Protein AF-A0AA36JDL1-F1 (afdb_monomer_lite)

Structure (mmCIF, N/CA/C/O backbone):
data_AF-A0AA36JDL1-F1
#
_entry.id   AF-A0AA36JDL1-F1
#
loop_
_atom_site.group_PDB
_atom_site.id
_atom_site.type_symbol
_atom_site.label_atom_id
_atom_site.label_alt_id
_atom_site.label_comp_id
_atom_site.label_asym_id
_atom_site.label_entity_id
_atom_site.label_seq_id
_atom_site.pdbx_PDB_ins_code
_atom_site.Cartn_x
_atom_site.Cartn_y
_atom_site.Cartn_z
_atom_site.occupancy
_atom_site.B_iso_or_equiv
_atom_site.auth_seq_id
_atom_site.auth_comp_id
_atom_site.auth_asym_id
_atom_site.auth_atom_id
_atom_site.pdbx_PDB_model_num
ATOM 1 N N . MET A 1 1 ? 18.743 0.444 -20.177 1.00 48.59 1 MET A N 1
ATOM 2 C CA . MET A 1 1 ? 18.669 1.253 -18.942 1.00 48.59 1 MET A CA 1
ATOM 3 C C . MET A 1 1 ? 17.214 1.621 -18.750 1.00 48.59 1 MET A C 1
ATOM 5 O O . MET A 1 1 ? 16.618 2.087 -19.711 1.00 48.59 1 MET A O 1
ATOM 9 N N . GLY A 1 2 ? 16.631 1.285 -17.597 1.00 65.06 2 GLY A N 1
ATOM 10 C CA . GLY A 1 2 ? 15.228 1.598 -17.307 1.00 65.06 2 GLY A CA 1
ATOM 11 C C . GLY A 1 2 ? 14.988 3.106 -17.257 1.00 65.06 2 GLY A C 1
ATOM 12 O O . GLY A 1 2 ? 15.939 3.869 -17.090 1.00 65.06 2 GLY A O 1
ATOM 13 N N . ASP A 1 3 ? 13.732 3.520 -17.417 1.00 89.12 3 ASP A N 1
ATOM 14 C CA . ASP A 1 3 ? 13.329 4.920 -17.287 1.00 89.12 3 ASP A CA 1
ATOM 15 C C . ASP A 1 3 ? 13.721 5.447 -15.883 1.00 89.12 3 ASP A C 1
ATOM 17 O O . ASP A 1 3 ? 13.256 4.902 -14.873 1.00 89.12 3 ASP A O 1
ATOM 21 N N . PRO A 1 4 ? 14.590 6.476 -15.780 1.00 94.38 4 PRO A N 1
ATOM 22 C CA . PRO A 1 4 ? 15.003 7.039 -14.495 1.00 94.38 4 PRO A CA 1
ATOM 23 C C . PRO A 1 4 ? 13.831 7.539 -13.644 1.00 94.38 4 PRO A C 1
ATOM 25 O O . PRO A 1 4 ? 13.881 7.440 -12.416 1.00 94.38 4 PRO A O 1
ATOM 28 N N . LEU A 1 5 ? 12.770 8.048 -14.281 1.00 95.50 5 LEU A N 1
ATOM 29 C CA . LEU A 1 5 ? 11.569 8.498 -13.587 1.00 95.50 5 LEU A CA 1
ATOM 30 C C . LEU A 1 5 ? 10.836 7.309 -12.960 1.00 95.50 5 LEU A C 1
ATOM 32 O O . LEU A 1 5 ? 10.502 7.349 -11.778 1.00 95.50 5 LEU A O 1
ATOM 36 N N . GLU A 1 6 ? 10.639 6.232 -13.722 1.00 95.31 6 GLU A N 1
ATOM 37 C CA . GLU A 1 6 ? 10.008 4.998 -13.238 1.00 95.31 6 GLU A CA 1
ATOM 38 C C . GLU A 1 6 ? 10.741 4.451 -12.010 1.00 95.31 6 GLU A C 1
ATOM 40 O O . GLU A 1 6 ? 10.118 4.094 -11.007 1.00 95.31 6 GLU A O 1
ATOM 45 N N . TRP A 1 7 ? 12.074 4.418 -12.071 1.00 95.44 7 TRP A N 1
ATOM 46 C CA . TRP A 1 7 ? 12.902 3.951 -10.966 1.00 95.44 7 TRP A CA 1
ATOM 47 C C . TRP A 1 7 ? 12.746 4.834 -9.723 1.00 95.44 7 TRP A C 1
ATOM 49 O O . TRP A 1 7 ? 12.518 4.317 -8.628 1.00 95.44 7 TRP A O 1
ATOM 59 N N . ALA A 1 8 ? 12.790 6.160 -9.882 1.00 97.31 8 ALA A N 1
ATOM 60 C CA . ALA A 1 8 ? 12.611 7.091 -8.770 1.00 97.31 8 ALA A CA 1
ATOM 61 C C . ALA A 1 8 ? 11.230 6.934 -8.106 1.00 97.31 8 ALA A C 1
ATOM 63 O O . ALA A 1 8 ? 11.130 6.862 -6.880 1.00 97.31 8 ALA A O 1
ATOM 64 N N . LEU A 1 9 ? 10.167 6.803 -8.905 1.00 97.75 9 LEU A N 1
ATOM 65 C CA . LEU A 1 9 ? 8.807 6.583 -8.407 1.00 97.75 9 LEU A CA 1
ATOM 66 C C . LEU A 1 9 ? 8.676 5.251 -7.648 1.00 97.75 9 LEU A C 1
ATOM 68 O O . LEU A 1 9 ? 7.980 5.189 -6.631 1.00 97.75 9 LEU A O 1
ATOM 72 N N . ARG A 1 10 ? 9.380 4.195 -8.082 1.00 97.31 10 ARG A N 1
ATOM 73 C CA . ARG A 1 10 ? 9.442 2.928 -7.335 1.00 97.31 10 ARG A CA 1
ATOM 74 C C . ARG A 1 10 ? 10.120 3.058 -5.992 1.00 97.31 10 ARG A C 1
ATOM 76 O O . ARG A 1 10 ? 9.622 2.480 -5.035 1.00 97.31 10 ARG A O 1
ATOM 83 N N . VAL A 1 11 ? 11.222 3.797 -5.912 1.00 98.00 11 VAL A N 1
ATOM 84 C CA . VAL A 1 11 ? 11.906 4.043 -4.636 1.00 98.00 11 VAL A CA 1
ATOM 85 C C . VAL A 1 11 ? 10.968 4.747 -3.664 1.00 98.00 11 VAL A C 1
ATOM 87 O O . VAL A 1 11 ? 10.842 4.306 -2.526 1.00 98.00 11 VAL A O 1
ATOM 90 N N . VAL A 1 12 ? 10.239 5.771 -4.116 1.00 98.06 12 VAL A N 1
ATOM 91 C CA . VAL A 1 12 ? 9.243 6.462 -3.281 1.00 98.06 12 VAL A CA 1
ATOM 92 C C . VAL A 1 12 ? 8.170 5.492 -2.776 1.00 98.06 12 VAL A C 1
ATOM 94 O O . VAL A 1 12 ? 7.885 5.458 -1.577 1.00 98.06 12 VAL A O 1
ATOM 97 N N . LEU A 1 13 ? 7.601 4.668 -3.662 1.00 98.00 13 LEU A N 1
ATOM 98 C CA . LEU A 1 13 ? 6.584 3.686 -3.280 1.00 98.00 13 LEU A CA 1
ATOM 99 C C . LEU A 1 13 ? 7.140 2.617 -2.323 1.00 98.00 13 LEU A C 1
ATOM 101 O O . LEU A 1 13 ? 6.497 2.298 -1.325 1.00 98.00 13 LEU A O 1
ATOM 105 N N . ALA A 1 14 ? 8.331 2.086 -2.597 1.00 98.12 14 ALA A N 1
ATOM 106 C CA . ALA A 1 14 ? 8.983 1.073 -1.773 1.00 98.12 14 ALA A CA 1
ATOM 107 C C . ALA A 1 14 ? 9.316 1.605 -0.375 1.00 98.12 14 ALA A C 1
ATOM 109 O O . ALA A 1 14 ? 9.075 0.913 0.610 1.00 98.12 14 ALA A O 1
ATOM 110 N N . MET A 1 15 ? 9.785 2.852 -0.267 1.00 98.12 15 MET A N 1
ATOM 111 C CA . MET A 1 15 ? 10.014 3.511 1.021 1.00 98.12 15 MET A CA 1
ATOM 112 C C . MET A 1 15 ? 8.714 3.664 1.812 1.00 98.12 15 MET A C 1
ATOM 114 O O . MET A 1 15 ? 8.679 3.354 3.001 1.00 98.12 15 MET A O 1
ATOM 118 N N . ALA A 1 16 ? 7.625 4.079 1.159 1.00 97.44 16 ALA A N 1
ATOM 119 C CA . ALA A 1 16 ? 6.323 4.173 1.813 1.00 97.44 16 ALA A CA 1
ATOM 120 C C . ALA A 1 16 ? 5.827 2.806 2.310 1.00 97.44 16 ALA A C 1
ATOM 122 O O . ALA A 1 16 ? 5.351 2.705 3.442 1.00 97.44 16 ALA A O 1
ATOM 123 N N . LEU A 1 17 ? 5.969 1.753 1.498 1.00 97.75 17 LEU A N 1
ATOM 124 C CA . LEU A 1 17 ? 5.638 0.380 1.888 1.00 97.75 17 LEU A CA 1
ATOM 125 C C . LEU A 1 17 ? 6.517 -0.113 3.042 1.00 97.75 17 LEU A C 1
ATOM 127 O O . LEU A 1 17 ? 5.988 -0.715 3.971 1.00 97.75 17 LEU A O 1
ATOM 131 N N . GLY A 1 18 ? 7.819 0.173 3.014 1.00 97.75 18 GLY A N 1
ATOM 132 C CA . GLY A 1 18 ? 8.771 -0.211 4.054 1.00 97.75 18 GLY A CA 1
ATOM 133 C C . GLY A 1 18 ? 8.483 0.460 5.396 1.00 97.75 18 GLY A C 1
ATOM 134 O O . GLY A 1 18 ? 8.392 -0.224 6.411 1.00 97.75 18 GLY A O 1
ATOM 135 N N . ILE A 1 19 ? 8.249 1.776 5.408 1.00 95.12 19 ILE A N 1
ATOM 136 C CA . ILE A 1 19 ? 7.884 2.508 6.632 1.00 95.12 19 ILE A CA 1
ATOM 137 C C . ILE A 1 19 ? 6.588 1.944 7.224 1.00 95.12 19 ILE A C 1
ATOM 139 O O . ILE A 1 19 ? 6.543 1.631 8.411 1.00 95.12 19 ILE A O 1
ATOM 143 N N . HIS A 1 20 ? 5.549 1.756 6.403 1.00 94.31 20 HIS A N 1
ATOM 144 C CA . HIS A 1 20 ? 4.290 1.185 6.887 1.00 94.31 20 HIS A CA 1
ATOM 145 C C . HIS A 1 20 ? 4.443 -0.271 7.320 1.00 94.31 20 HIS A C 1
ATOM 147 O O . HIS A 1 20 ? 3.820 -0.664 8.292 1.00 94.31 20 HIS A O 1
ATOM 153 N N . SER A 1 21 ? 5.287 -1.056 6.651 1.00 96.00 21 SER A N 1
ATOM 154 C CA . SER A 1 21 ? 5.594 -2.427 7.055 1.00 96.00 21 SER A CA 1
ATOM 155 C C . SER A 1 21 ? 6.187 -2.482 8.458 1.00 96.00 21 SER A C 1
ATOM 157 O O . SER A 1 21 ? 5.699 -3.250 9.281 1.00 96.00 21 SER A O 1
ATOM 159 N N . ILE A 1 22 ? 7.181 -1.634 8.747 1.00 94.81 22 ILE A N 1
ATOM 160 C CA . ILE A 1 22 ? 7.785 -1.551 10.079 1.00 94.81 22 ILE A CA 1
ATOM 161 C C . ILE A 1 22 ? 6.698 -1.227 11.100 1.00 94.81 22 ILE A C 1
ATOM 163 O O . ILE A 1 22 ? 6.496 -2.018 12.012 1.00 94.81 22 ILE A O 1
ATOM 167 N N . LEU A 1 23 ? 5.943 -0.142 10.887 1.00 91.69 23 LEU A N 1
ATOM 168 C CA . LEU A 1 23 ? 4.865 0.269 11.794 1.00 91.69 23 LEU A CA 1
ATOM 169 C C . LEU A 1 23 ? 3.820 -0.834 12.013 1.00 91.69 23 LEU A C 1
ATOM 171 O O . LEU A 1 23 ? 3.360 -1.014 13.132 1.00 91.69 23 LEU A O 1
ATOM 175 N N . ASP A 1 24 ? 3.455 -1.563 10.959 1.00 91.62 24 ASP A N 1
ATOM 176 C CA . ASP A 1 24 ? 2.440 -2.619 10.977 1.00 91.62 24 ASP A CA 1
ATOM 177 C C . ASP A 1 24 ? 2.916 -3.874 11.727 1.00 91.62 24 ASP A C 1
ATOM 179 O O . ASP A 1 24 ? 2.156 -4.467 12.492 1.00 91.62 24 ASP A O 1
ATOM 183 N N . VAL A 1 25 ? 4.172 -4.283 11.517 1.00 93.50 25 VAL A N 1
ATOM 184 C CA . VAL A 1 25 ? 4.765 -5.474 12.149 1.00 93.50 25 VAL A CA 1
ATOM 185 C C . VAL A 1 25 ? 5.103 -5.221 13.612 1.00 93.50 25 VAL A C 1
ATOM 187 O O . VAL A 1 25 ? 4.968 -6.131 14.429 1.00 93.50 25 VAL A O 1
ATOM 190 N N . THR A 1 26 ? 5.544 -4.011 13.956 1.00 91.44 26 THR A N 1
ATOM 191 C CA . THR A 1 26 ? 5.937 -3.676 15.328 1.00 91.44 26 THR A CA 1
ATOM 192 C C . THR A 1 26 ? 4.774 -3.186 16.185 1.00 91.44 26 THR A C 1
ATOM 194 O O . THR A 1 26 ? 4.931 -3.103 17.403 1.00 91.44 26 THR A O 1
ATOM 197 N N . ASP A 1 27 ? 3.596 -2.928 15.601 1.00 88.69 27 ASP A N 1
ATOM 198 C CA . ASP A 1 27 ? 2.422 -2.461 16.345 1.00 88.69 27 ASP A CA 1
ATOM 199 C C . ASP A 1 27 ? 2.047 -3.328 17.558 1.00 88.69 27 ASP A C 1
ATOM 201 O O . ASP A 1 27 ? 1.846 -2.754 18.626 1.00 88.69 27 ASP A O 1
ATOM 205 N N . PRO A 1 28 ? 2.056 -4.677 17.492 1.00 86.88 28 PRO A N 1
ATOM 206 C CA . PRO A 1 28 ? 1.777 -5.511 18.664 1.00 86.88 28 PRO A CA 1
ATOM 207 C C . PRO A 1 28 ? 2.736 -5.293 19.845 1.00 86.88 28 PRO A C 1
ATOM 209 O O . PRO A 1 28 ? 2.392 -5.620 20.977 1.00 86.88 28 PRO A O 1
ATOM 212 N N . CYS A 1 29 ? 3.938 -4.761 19.601 1.00 86.19 29 CYS A N 1
ATOM 213 C CA . CYS A 1 29 ? 4.945 -4.531 20.636 1.00 86.19 29 CYS A CA 1
ATOM 214 C C . CYS A 1 29 ? 4.784 -3.179 21.342 1.00 86.19 29 CYS A C 1
ATOM 216 O O . CYS A 1 29 ? 5.196 -3.051 22.492 1.00 86.19 29 CYS A O 1
ATOM 218 N N . HIS A 1 30 ? 4.250 -2.162 20.660 1.00 83.25 30 HIS A N 1
ATOM 219 C CA . HIS A 1 30 ? 4.240 -0.784 21.168 1.00 83.25 30 HIS A CA 1
ATOM 220 C C . HIS A 1 30 ? 2.889 -0.070 21.084 1.00 83.25 30 HIS A C 1
ATOM 222 O O . HIS A 1 30 ? 2.764 1.026 21.612 1.00 83.25 30 HIS A O 1
ATOM 228 N N . GLY A 1 31 ? 1.901 -0.622 20.379 1.00 78.94 31 GLY A N 1
ATOM 229 C CA . GLY A 1 31 ? 0.552 -0.064 20.248 1.00 78.94 31 GLY A CA 1
ATOM 230 C C . GLY A 1 31 ? 0.445 1.265 19.493 1.00 78.94 31 GLY A C 1
ATOM 231 O O . GLY A 1 31 ? -0.665 1.700 19.223 1.00 78.94 31 GLY A O 1
ATOM 232 N N . VAL A 1 32 ? 1.561 1.911 19.127 1.00 79.38 32 VAL A N 1
ATOM 233 C CA . VAL A 1 32 ? 1.605 3.252 18.511 1.00 79.38 32 VAL A CA 1
ATOM 234 C C . VAL A 1 32 ? 0.598 3.449 17.375 1.00 79.38 32 VAL A C 1
ATOM 236 O O . VAL A 1 32 ? -0.109 4.455 17.358 1.00 79.38 32 VAL A O 1
ATOM 239 N N . LYS A 1 33 ? 0.512 2.523 16.412 1.00 79.50 33 LYS A N 1
ATOM 240 C CA . LYS A 1 33 ? -0.422 2.652 15.288 1.00 79.50 33 LYS A CA 1
ATOM 241 C C . LYS A 1 33 ? -1.850 2.374 15.749 1.00 79.50 33 LYS A C 1
ATOM 243 O O . LYS A 1 33 ? -2.755 3.110 15.356 1.00 79.50 33 LYS A O 1
ATOM 248 N N . SER A 1 34 ? -2.048 1.357 16.584 1.00 80.19 34 SER A N 1
ATOM 249 C CA . SER A 1 34 ? -3.352 1.051 17.180 1.00 80.19 34 SER A CA 1
ATOM 250 C C . SER A 1 34 ? -3.930 2.207 18.000 1.00 80.19 34 SER A C 1
ATOM 252 O O . SER A 1 34 ? -5.129 2.465 17.905 1.00 80.19 34 SER A O 1
ATOM 254 N N . GLU A 1 35 ? -3.098 2.945 18.733 1.00 78.44 35 GLU A N 1
ATOM 255 C CA . GLU A 1 35 ? -3.486 4.127 19.506 1.00 78.44 35 GLU A CA 1
ATOM 256 C C . GLU A 1 35 ? -3.755 5.337 18.602 1.00 78.44 35 GLU A C 1
ATOM 258 O O . GLU A 1 35 ? -4.820 5.947 18.688 1.00 78.44 35 GLU A O 1
ATOM 263 N N . LEU A 1 36 ? -2.831 5.661 17.686 1.00 75.44 36 LEU A N 1
ATOM 264 C CA . LEU A 1 36 ? -2.957 6.820 16.789 1.00 75.44 36 LEU A CA 1
ATOM 265 C C . LEU A 1 36 ? -4.140 6.710 15.826 1.00 75.44 36 LEU A C 1
ATOM 267 O O . LEU A 1 36 ? -4.789 7.710 15.526 1.00 75.44 36 LEU A O 1
ATOM 271 N N . LEU A 1 37 ? -4.388 5.510 15.303 1.00 72.00 37 LEU A N 1
ATOM 272 C CA . LEU A 1 37 ? -5.437 5.256 14.314 1.00 72.00 37 LEU A CA 1
ATOM 273 C C . LEU A 1 37 ? -6.680 4.600 14.920 1.00 72.00 37 LEU A C 1
ATOM 275 O O . LEU A 1 37 ? -7.552 4.179 14.162 1.00 72.00 37 LEU A O 1
ATOM 279 N N . GLN A 1 38 ? -6.746 4.489 16.253 1.00 72.12 38 GLN A N 1
ATOM 280 C CA . GLN A 1 38 ? -7.869 3.897 16.990 1.00 72.12 38 GLN A CA 1
ATOM 281 C C . GLN A 1 38 ? -8.281 2.523 16.419 1.00 72.12 38 GLN A C 1
ATOM 283 O O . GLN A 1 38 ? -9.455 2.200 16.231 1.00 72.12 38 GLN A O 1
ATOM 288 N N . VAL A 1 39 ? -7.277 1.698 16.103 1.00 68.19 39 VAL A N 1
ATOM 289 C CA . VAL A 1 39 ? -7.448 0.409 15.407 1.00 68.19 39 VAL A CA 1
ATOM 290 C C . VAL A 1 39 ? -7.930 -0.695 16.351 1.00 68.19 39 VAL A C 1
ATOM 292 O O . VAL A 1 39 ? -8.451 -1.698 15.874 1.00 68.19 39 VAL A O 1
ATOM 295 N N . GLY A 1 40 ? -7.787 -0.502 17.668 1.00 61.78 40 GLY A N 1
ATOM 296 C CA . GLY A 1 40 ? -7.850 -1.561 18.684 1.00 61.78 40 GLY A CA 1
ATOM 297 C C . GLY A 1 40 ? -9.081 -2.472 18.642 1.00 61.78 40 GLY A C 1
ATOM 298 O O . GLY A 1 40 ? -8.937 -3.677 18.811 1.00 61.78 40 GLY A O 1
ATOM 299 N N . GLU A 1 41 ? -10.269 -1.935 18.356 1.00 66.81 41 GLU A N 1
ATOM 300 C CA . GLU A 1 41 ? -11.490 -2.743 18.157 1.00 66.81 41 GLU A CA 1
ATOM 301 C C . GLU A 1 41 ? -11.944 -2.807 16.689 1.00 66.81 41 GLU A C 1
ATOM 303 O O . GLU A 1 41 ? -12.852 -3.557 16.328 1.00 66.81 41 GLU A O 1
ATOM 308 N N . SER A 1 42 ? -11.299 -2.026 15.822 1.00 79.31 42 SER A N 1
ATOM 309 C CA . SER A 1 42 ? -11.699 -1.857 14.426 1.00 79.31 42 SER A CA 1
ATOM 310 C C . SER A 1 42 ? -11.190 -2.985 13.523 1.00 79.31 42 SER A C 1
ATOM 312 O O . SER A 1 42 ? -11.767 -3.197 12.460 1.00 79.31 42 SER A O 1
ATOM 314 N N . LEU A 1 43 ? -10.111 -3.687 13.904 1.00 83.62 43 LEU A N 1
ATOM 315 C CA . LEU A 1 43 ? -9.496 -4.779 13.133 1.00 83.62 43 LEU A CA 1
ATOM 316 C C . LEU A 1 43 ? -8.980 -5.914 14.043 1.00 83.62 43 LEU A C 1
ATOM 318 O O . LEU A 1 43 ? -8.605 -5.662 15.187 1.00 83.62 43 LEU A O 1
ATOM 322 N N . PRO A 1 44 ? -8.868 -7.163 13.541 1.00 83.12 44 PRO A N 1
ATOM 323 C CA . PRO A 1 44 ? -8.216 -8.249 14.274 1.00 83.12 44 PRO A CA 1
ATOM 324 C C . PRO A 1 44 ? -6.733 -7.951 14.555 1.00 83.12 44 PRO A C 1
ATOM 326 O O . PRO A 1 44 ? -6.006 -7.535 13.655 1.00 83.12 44 PRO A O 1
ATOM 329 N N . GLY A 1 45 ? -6.242 -8.262 15.759 1.00 81.00 45 GLY A N 1
ATOM 330 C CA . GLY A 1 45 ? -4.861 -7.940 16.167 1.00 81.00 45 GLY A CA 1
ATOM 331 C C . GLY A 1 45 ? -3.747 -8.578 15.317 1.00 81.00 45 GLY A C 1
ATOM 332 O O . GLY A 1 45 ? -2.655 -8.028 15.217 1.00 81.00 45 GLY A O 1
ATOM 333 N N . TRP A 1 46 ? -4.011 -9.705 14.647 1.00 87.00 46 TRP A N 1
ATOM 334 C CA . TRP A 1 46 ? -3.052 -10.342 13.728 1.00 87.00 46 TRP A CA 1
ATOM 335 C C . TRP A 1 46 ? -3.011 -9.686 12.338 1.00 87.00 46 TRP A C 1
ATOM 337 O O . TRP A 1 46 ? -2.087 -9.932 11.562 1.00 87.00 46 TRP A O 1
ATOM 347 N N . PHE A 1 47 ? -4.012 -8.870 11.998 1.00 88.75 47 PHE A N 1
ATOM 348 C CA . PHE A 1 47 ? -4.174 -8.329 10.652 1.00 88.75 47 PHE A CA 1
ATOM 349 C C . PHE A 1 47 ? -3.061 -7.339 10.301 1.00 88.75 47 PHE A C 1
ATOM 351 O O . PHE A 1 47 ? -2.497 -7.410 9.209 1.00 88.75 47 PHE A O 1
ATOM 358 N N . LEU A 1 48 ? -2.708 -6.452 11.237 1.00 89.56 48 LEU A N 1
ATOM 359 C CA . LEU A 1 48 ? -1.635 -5.477 11.048 1.00 89.56 48 LEU A CA 1
ATOM 360 C C . LEU A 1 48 ? -0.290 -6.148 10.728 1.00 89.56 48 LEU A C 1
ATOM 362 O O . LEU A 1 48 ? 0.219 -5.893 9.636 1.00 89.56 48 LEU A O 1
ATOM 366 N N . PRO A 1 49 ? 0.256 -7.067 11.549 1.00 91.94 49 PRO A N 1
ATOM 367 C CA . PRO A 1 49 ? 1.540 -7.687 11.231 1.00 91.94 49 PRO A CA 1
ATOM 368 C C . PRO A 1 49 ? 1.505 -8.501 9.930 1.00 91.94 49 PRO A C 1
ATOM 370 O O . PRO A 1 49 ? 2.481 -8.488 9.181 1.00 91.94 49 PRO A O 1
ATOM 373 N N . ALA A 1 50 ? 0.381 -9.148 9.597 1.00 93.31 50 ALA A N 1
ATOM 374 C CA . ALA A 1 50 ? 0.240 -9.867 8.330 1.00 93.31 50 ALA A CA 1
ATOM 375 C C . ALA A 1 50 ? 0.341 -8.928 7.111 1.00 93.31 50 ALA A C 1
ATOM 377 O O . ALA A 1 50 ? 1.113 -9.185 6.184 1.00 93.31 50 ALA A O 1
ATOM 378 N N . ILE A 1 51 ? -0.387 -7.807 7.128 1.00 92.50 51 ILE A N 1
ATOM 379 C CA . ILE A 1 51 ? -0.300 -6.776 6.083 1.00 92.50 51 ILE A CA 1
ATOM 380 C C . ILE A 1 51 ? 1.098 -6.152 6.050 1.00 92.50 51 ILE A C 1
ATOM 382 O O . ILE A 1 51 ? 1.637 -5.913 4.967 1.00 92.50 51 ILE A O 1
ATOM 386 N N . GLY A 1 52 ? 1.718 -5.941 7.210 1.00 94.44 52 GLY A N 1
ATOM 387 C CA . GLY A 1 52 ? 3.072 -5.416 7.316 1.00 94.44 52 GLY A CA 1
ATOM 388 C C . GLY A 1 52 ? 4.107 -6.304 6.624 1.00 94.44 52 GLY A C 1
ATOM 389 O O . GLY A 1 52 ? 4.907 -5.806 5.831 1.00 94.44 52 GLY A O 1
ATOM 390 N N . LEU A 1 53 ? 4.052 -7.623 6.821 1.00 96.88 53 LEU A N 1
ATOM 391 C CA . LEU A 1 53 ? 4.945 -8.565 6.135 1.00 96.88 53 LEU A CA 1
ATOM 392 C C . LEU A 1 53 ? 4.732 -8.558 4.616 1.00 96.88 53 LEU A C 1
ATOM 394 O O . LEU A 1 53 ? 5.695 -8.511 3.850 1.00 96.88 53 LEU A O 1
ATOM 398 N N . LEU A 1 54 ? 3.475 -8.531 4.170 1.00 96.81 54 LEU A N 1
ATOM 399 C CA . LEU A 1 54 ? 3.152 -8.447 2.746 1.00 96.81 54 LEU A CA 1
ATOM 400 C C . LEU A 1 54 ? 3.613 -7.118 2.121 1.00 96.81 54 LEU A C 1
ATOM 402 O O . LEU A 1 54 ? 4.064 -7.103 0.977 1.00 96.81 54 LEU A O 1
ATOM 406 N N . ARG A 1 55 ? 3.573 -6.002 2.868 1.00 97.19 55 ARG A N 1
ATOM 407 C CA . ARG A 1 55 ? 4.144 -4.714 2.431 1.00 97.19 55 ARG A CA 1
ATOM 408 C C . ARG A 1 55 ? 5.657 -4.787 2.252 1.00 97.19 55 ARG A C 1
ATOM 410 O O . ARG A 1 55 ? 6.143 -4.274 1.247 1.00 97.19 55 ARG A O 1
ATOM 417 N N . ALA A 1 56 ? 6.384 -5.428 3.170 1.00 97.75 56 ALA A N 1
ATOM 418 C CA . ALA A 1 56 ? 7.825 -5.638 3.015 1.00 97.75 56 ALA A CA 1
ATOM 419 C C . ALA A 1 56 ? 8.134 -6.465 1.762 1.00 97.75 56 ALA A C 1
ATOM 421 O O . ALA A 1 56 ? 8.975 -6.065 0.960 1.00 97.75 56 ALA A O 1
ATOM 422 N N . ALA A 1 57 ? 7.413 -7.572 1.557 1.00 98.06 57 ALA A N 1
ATOM 423 C CA . ALA A 1 57 ? 7.576 -8.403 0.367 1.00 98.06 57 ALA A CA 1
ATOM 424 C C . ALA A 1 57 ? 7.316 -7.602 -0.920 1.00 98.06 57 ALA A C 1
ATOM 426 O O . ALA A 1 57 ? 8.156 -7.581 -1.815 1.00 98.06 57 ALA A O 1
ATOM 427 N N . ALA A 1 58 ? 6.206 -6.860 -0.986 1.00 97.69 58 ALA A N 1
ATOM 428 C CA . ALA A 1 58 ? 5.891 -6.021 -2.139 1.00 97.69 58 ALA A CA 1
ATOM 429 C C . ALA A 1 58 ? 6.944 -4.925 -2.384 1.00 97.69 58 ALA A C 1
ATOM 431 O O . ALA A 1 58 ? 7.267 -4.641 -3.534 1.00 97.69 58 ALA A O 1
ATOM 432 N N . ALA A 1 59 ? 7.509 -4.327 -1.328 1.00 98.19 59 ALA A N 1
ATOM 433 C CA . ALA A 1 59 ? 8.567 -3.326 -1.458 1.00 98.19 59 ALA A CA 1
ATOM 434 C C . ALA A 1 59 ? 9.824 -3.891 -2.141 1.00 98.19 59 ALA A C 1
ATOM 436 O O . ALA A 1 59 ? 10.435 -3.197 -2.952 1.00 98.19 59 ALA A O 1
ATOM 437 N N . LEU A 1 60 ? 10.180 -5.146 -1.848 1.00 97.94 60 LEU A N 1
ATOM 438 C CA . LEU A 1 60 ? 11.292 -5.845 -2.498 1.00 97.94 60 LEU A CA 1
ATOM 439 C C . LEU A 1 60 ? 10.948 -6.221 -3.945 1.00 97.94 60 LEU A C 1
ATOM 441 O O . LEU A 1 60 ? 11.724 -5.942 -4.859 1.00 97.94 60 LEU A O 1
ATOM 445 N N . GLU A 1 61 ? 9.759 -6.782 -4.170 1.00 97.94 61 GLU A N 1
ATOM 446 C CA . GLU A 1 61 ? 9.310 -7.239 -5.492 1.00 97.94 61 GLU A CA 1
ATOM 447 C C . GLU A 1 61 ? 9.167 -6.107 -6.521 1.00 97.94 61 GLU A C 1
ATOM 449 O O . GLU A 1 61 ? 9.239 -6.355 -7.724 1.00 97.94 61 GLU A O 1
ATOM 454 N N . LEU A 1 62 ? 9.042 -4.843 -6.091 1.00 97.56 62 LEU A N 1
ATOM 455 C CA . LEU A 1 62 ? 9.076 -3.685 -6.996 1.00 97.56 62 LEU A CA 1
ATOM 456 C C . LEU A 1 62 ? 10.369 -3.599 -7.826 1.00 97.56 62 LEU A C 1
ATOM 458 O O . LEU A 1 62 ? 10.348 -3.017 -8.914 1.00 97.56 62 LEU A O 1
ATOM 462 N N . PHE A 1 63 ? 11.468 -4.175 -7.337 1.00 96.88 63 PHE A N 1
ATOM 463 C CA . PHE A 1 63 ? 12.776 -4.180 -7.999 1.00 96.88 63 PHE A CA 1
ATOM 464 C C . PHE A 1 63 ? 13.136 -5.533 -8.624 1.00 96.88 63 PHE A C 1
ATOM 466 O O . PHE A 1 63 ? 14.277 -5.732 -9.029 1.00 96.88 63 PHE A O 1
ATOM 473 N N . SER A 1 64 ? 12.173 -6.452 -8.714 1.00 96.75 64 SER A N 1
ATOM 474 C CA . SER A 1 64 ? 12.357 -7.758 -9.342 1.00 96.75 64 SER A CA 1
ATOM 475 C C . SER A 1 64 ? 12.603 -7.635 -10.849 1.00 96.75 64 SER A C 1
ATOM 477 O O . SER A 1 64 ? 11.958 -6.836 -11.537 1.00 96.75 64 SER A O 1
ATOM 479 N N . ASP A 1 65 ? 13.484 -8.486 -11.382 1.00 94.56 65 ASP A N 1
ATOM 480 C CA . ASP A 1 65 ? 13.685 -8.639 -12.830 1.00 94.56 65 ASP A CA 1
ATOM 481 C C . ASP A 1 65 ? 12.470 -9.297 -13.510 1.00 94.56 65 ASP A C 1
ATOM 483 O O . ASP A 1 65 ? 12.299 -9.207 -14.727 1.00 94.56 65 ASP A O 1
ATOM 487 N N . ASN A 1 66 ? 11.593 -9.947 -12.734 1.00 96.00 66 ASN A N 1
ATOM 488 C CA . ASN A 1 66 ? 10.366 -10.545 -13.241 1.00 96.00 66 ASN A CA 1
ATOM 489 C C . ASN A 1 66 ? 9.246 -9.485 -13.343 1.00 96.00 66 ASN A C 1
ATOM 491 O O . ASN A 1 66 ? 8.711 -9.058 -12.314 1.00 96.00 66 ASN A O 1
ATOM 495 N N . PRO A 1 67 ? 8.797 -9.103 -14.556 1.00 92.50 67 PRO A N 1
ATOM 496 C CA . PRO A 1 67 ? 7.775 -8.069 -14.726 1.00 92.50 67 PRO A CA 1
ATOM 497 C C . PRO A 1 67 ? 6.434 -8.438 -14.079 1.00 92.50 67 PRO A C 1
ATOM 499 O O . PRO A 1 67 ? 5.732 -7.555 -13.589 1.00 92.50 67 PRO A O 1
ATOM 502 N N . ASN A 1 68 ? 6.091 -9.729 -14.021 1.00 94.62 68 ASN A N 1
ATOM 503 C CA . ASN A 1 68 ? 4.862 -10.190 -13.376 1.00 94.62 68 ASN A CA 1
ATOM 504 C C . ASN A 1 68 ? 4.924 -10.021 -11.856 1.00 94.62 68 ASN A C 1
ATOM 506 O O . ASN A 1 68 ? 3.911 -9.702 -11.238 1.00 94.62 68 ASN A O 1
ATOM 510 N N . ALA A 1 69 ? 6.105 -10.188 -11.256 1.00 96.62 69 ALA A N 1
ATOM 511 C CA . ALA A 1 69 ? 6.290 -9.983 -9.825 1.00 96.62 69 ALA A CA 1
ATOM 512 C C . ALA A 1 69 ? 6.132 -8.498 -9.459 1.00 96.62 69 ALA A C 1
ATOM 514 O O . ALA A 1 69 ? 5.400 -8.163 -8.527 1.00 96.62 69 ALA A O 1
ATOM 515 N N . VAL A 1 70 ? 6.684 -7.597 -10.283 1.00 96.44 70 VAL A N 1
ATOM 516 C CA . VAL A 1 70 ? 6.496 -6.148 -10.113 1.00 96.44 70 VAL A CA 1
ATOM 517 C C . VAL A 1 70 ? 5.025 -5.748 -10.268 1.00 96.44 70 VAL A C 1
ATOM 519 O O . VAL A 1 70 ? 4.519 -4.952 -9.478 1.00 96.44 70 VAL A O 1
ATOM 522 N N . LEU A 1 71 ? 4.312 -6.301 -11.257 1.00 95.19 71 LEU A N 1
ATOM 523 C CA . LEU A 1 71 ? 2.873 -6.060 -11.416 1.00 95.19 71 LEU A CA 1
ATOM 524 C C . LEU A 1 71 ? 2.066 -6.596 -10.226 1.00 95.19 71 LEU A C 1
ATOM 526 O O . LEU A 1 71 ? 1.143 -5.923 -9.773 1.00 95.19 71 LEU A O 1
ATOM 530 N N . GLY A 1 72 ? 2.439 -7.755 -9.680 1.00 95.94 72 GLY A N 1
ATOM 531 C CA . GLY A 1 72 ? 1.853 -8.296 -8.454 1.00 95.94 72 GLY A CA 1
ATOM 532 C C . GLY A 1 72 ? 2.059 -7.372 -7.251 1.00 95.94 72 GLY A C 1
ATOM 533 O O . GLY A 1 72 ? 1.106 -7.083 -6.527 1.00 95.94 72 GLY A O 1
ATOM 534 N N . ALA A 1 73 ? 3.269 -6.833 -7.078 1.00 97.50 73 ALA A N 1
ATOM 535 C CA . ALA A 1 73 ? 3.578 -5.862 -6.030 1.00 97.50 73 ALA A CA 1
ATOM 536 C C . ALA A 1 73 ? 2.767 -4.564 -6.176 1.00 97.50 73 ALA A C 1
ATOM 538 O O . ALA A 1 73 ? 2.237 -4.050 -5.190 1.00 97.50 73 ALA A O 1
ATOM 539 N N . LEU A 1 74 ? 2.619 -4.055 -7.405 1.00 97.06 74 LEU A N 1
ATOM 540 C CA . LEU A 1 74 ? 1.786 -2.886 -7.702 1.00 97.06 74 LEU A CA 1
ATOM 541 C C . LEU A 1 74 ? 0.301 -3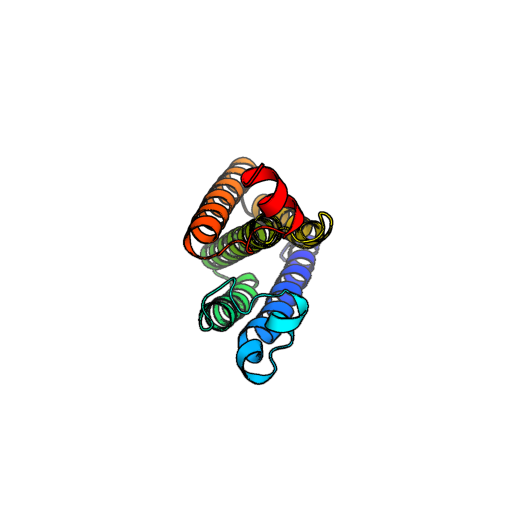.164 -7.428 1.00 97.06 74 LEU A C 1
ATOM 543 O O . LEU A 1 74 ? -0.361 -2.342 -6.797 1.00 97.06 74 LEU A O 1
ATOM 547 N N . ALA A 1 75 ? -0.219 -4.327 -7.824 1.00 95.69 75 ALA A N 1
ATOM 548 C CA . ALA A 1 75 ? -1.597 -4.724 -7.537 1.00 95.69 75 ALA A CA 1
ATOM 549 C C . ALA A 1 75 ? -1.853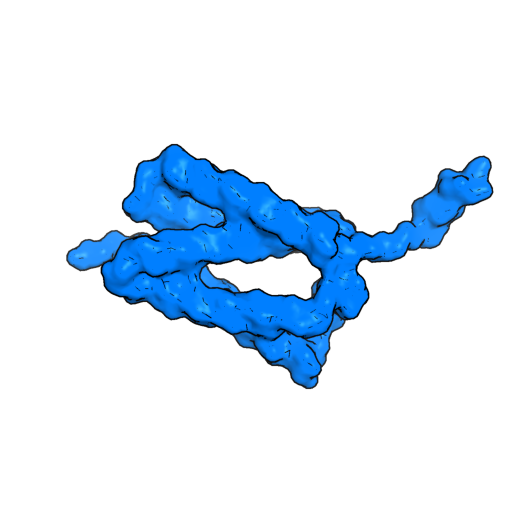 -4.815 -6.024 1.00 95.69 75 ALA A C 1
ATOM 551 O O . ALA A 1 75 ? -2.810 -4.229 -5.515 1.00 95.69 75 ALA A O 1
ATOM 552 N N . TYR A 1 76 ? -0.950 -5.464 -5.282 1.00 95.94 76 TYR A N 1
ATOM 553 C CA . TYR A 1 76 ? -1.014 -5.508 -3.823 1.00 95.94 76 TYR A CA 1
ATOM 554 C C . TYR A 1 76 ? -0.983 -4.102 -3.210 1.00 95.94 76 TYR A C 1
ATOM 556 O O . TYR A 1 76 ? -1.831 -3.769 -2.380 1.00 95.94 76 TYR A O 1
ATOM 564 N N . ALA A 1 77 ? -0.047 -3.249 -3.641 1.00 96.75 77 ALA A N 1
ATOM 565 C CA . ALA A 1 77 ? 0.053 -1.879 -3.153 1.00 96.75 77 ALA A CA 1
ATOM 566 C C . ALA A 1 77 ? -1.256 -1.115 -3.400 1.00 96.75 77 ALA A C 1
ATOM 568 O O . ALA A 1 77 ? -1.796 -0.530 -2.460 1.00 96.75 77 ALA A O 1
ATOM 569 N N . SER A 1 78 ? -1.812 -1.190 -4.614 1.00 95.88 78 SER A N 1
ATOM 570 C CA . SER A 1 78 ? -3.100 -0.581 -4.966 1.00 95.88 78 SER A CA 1
ATOM 571 C C . SER A 1 78 ? -4.220 -1.058 -4.042 1.00 95.88 78 SER A C 1
ATOM 573 O O . SER A 1 78 ? -4.891 -0.227 -3.429 1.00 95.88 78 SER A O 1
ATOM 575 N N . ALA A 1 79 ? -4.375 -2.373 -3.865 1.00 95.12 79 ALA A N 1
ATOM 576 C CA . ALA A 1 79 ? -5.408 -2.942 -3.001 1.00 95.12 79 ALA A CA 1
ATOM 577 C C . ALA A 1 79 ? -5.241 -2.484 -1.544 1.00 95.12 79 ALA A C 1
ATOM 579 O O . ALA A 1 79 ? -6.216 -2.106 -0.894 1.00 95.12 79 ALA A O 1
ATOM 580 N N . SER A 1 80 ? -4.000 -2.443 -1.049 1.00 94.50 80 SER A N 1
ATOM 581 C CA . SER A 1 80 ? -3.686 -2.023 0.318 1.00 94.50 80 SER A CA 1
ATOM 582 C C . SER A 1 80 ? -4.014 -0.546 0.575 1.00 94.50 80 SER A C 1
ATOM 584 O O . SER A 1 80 ? -4.535 -0.210 1.638 1.00 94.50 80 SER A O 1
ATOM 586 N N . TRP A 1 81 ? -3.748 0.343 -0.390 1.00 96.06 81 TRP A N 1
ATOM 587 C CA . TRP A 1 81 ? -4.022 1.775 -0.257 1.00 96.06 81 TRP A CA 1
ATOM 588 C C . TRP A 1 81 ? -5.506 2.089 -0.438 1.00 96.06 81 TRP A C 1
ATOM 590 O O . TRP A 1 81 ? -6.056 2.878 0.327 1.00 96.06 81 TRP A O 1
ATOM 600 N N . CYS A 1 82 ? -6.194 1.413 -1.361 1.00 94.44 82 CYS A N 1
ATOM 601 C CA . CYS A 1 82 ? -7.653 1.487 -1.455 1.00 94.44 82 CYS A CA 1
ATOM 602 C C . CYS A 1 82 ? -8.332 0.974 -0.175 1.00 94.44 82 CYS A C 1
ATOM 604 O O . CYS A 1 82 ? -9.265 1.602 0.325 1.00 94.44 82 CYS A O 1
ATOM 606 N N . GLY A 1 83 ? -7.835 -0.129 0.392 1.00 92.06 83 GLY A N 1
ATOM 607 C CA . GLY A 1 83 ? -8.288 -0.644 1.683 1.00 92.06 83 GLY A CA 1
ATOM 608 C C . GLY A 1 83 ? -8.083 0.364 2.816 1.00 92.06 83 GLY A C 1
ATOM 609 O O . GLY A 1 83 ? -8.990 0.564 3.618 1.00 92.06 83 GLY A O 1
ATOM 610 N N . ALA A 1 84 ? -6.947 1.070 2.841 1.00 91.81 84 ALA A N 1
ATOM 611 C CA . ALA A 1 84 ? -6.689 2.128 3.821 1.00 91.81 84 ALA A CA 1
ATOM 612 C C . ALA A 1 84 ? -7.686 3.295 3.706 1.00 91.81 84 ALA A C 1
ATOM 614 O O . ALA A 1 84 ? -8.194 3.770 4.720 1.00 91.81 84 ALA A O 1
ATOM 615 N N . ILE A 1 85 ? -8.032 3.722 2.485 1.00 93.94 85 ILE A N 1
ATOM 616 C CA . ILE A 1 85 ? -9.088 4.727 2.263 1.00 93.94 85 ILE A CA 1
ATOM 617 C C . ILE A 1 85 ? -10.415 4.235 2.852 1.00 93.94 85 ILE A C 1
ATOM 619 O O . ILE A 1 85 ? -11.046 4.954 3.626 1.00 93.94 85 ILE A O 1
ATOM 623 N N . CYS A 1 86 ? -10.814 3.001 2.524 1.00 91.94 86 CYS A N 1
ATOM 624 C CA . CYS A 1 86 ? -12.044 2.393 3.033 1.00 91.94 86 CYS A CA 1
ATOM 625 C C . CYS A 1 86 ? -12.047 2.326 4.568 1.00 91.94 86 CYS A C 1
ATOM 627 O O . CYS A 1 86 ? -13.038 2.699 5.190 1.00 91.94 86 CYS A O 1
ATOM 629 N N . PHE A 1 87 ? -10.926 1.933 5.178 1.00 90.94 87 PHE A N 1
ATOM 630 C CA . PHE A 1 87 ? -10.743 1.927 6.628 1.00 90.94 87 PHE A CA 1
ATOM 631 C C . PHE A 1 87 ? -10.984 3.315 7.235 1.00 90.94 87 PHE A C 1
ATOM 633 O O . PHE A 1 87 ? -11.834 3.450 8.110 1.00 90.94 87 PHE A O 1
ATOM 640 N N . HIS A 1 88 ? -10.324 4.367 6.734 1.00 91.69 88 HIS A N 1
ATOM 641 C CA . HIS A 1 88 ? -10.517 5.720 7.270 1.00 91.69 88 HIS A CA 1
ATOM 642 C C . HIS A 1 88 ? -11.961 6.216 7.128 1.00 91.69 88 HIS A C 1
ATOM 644 O O . HIS A 1 88 ? -12.484 6.836 8.053 1.00 91.69 88 HIS A O 1
ATOM 650 N N . VAL A 1 89 ? -12.616 5.917 6.003 1.00 90.62 89 VAL A N 1
ATOM 651 C CA . VAL A 1 89 ? -14.021 6.283 5.778 1.00 90.62 89 VAL A CA 1
ATOM 652 C C . VAL A 1 89 ? -14.951 5.517 6.724 1.00 90.62 89 VAL A C 1
ATOM 654 O O . VAL A 1 89 ? -15.812 6.126 7.358 1.00 90.62 89 VAL A O 1
ATOM 657 N N . ARG A 1 90 ? -14.774 4.198 6.868 1.00 88.69 90 ARG A N 1
ATOM 658 C CA . ARG A 1 90 ? -15.614 3.352 7.735 1.00 88.69 90 ARG A CA 1
ATOM 659 C C . ARG 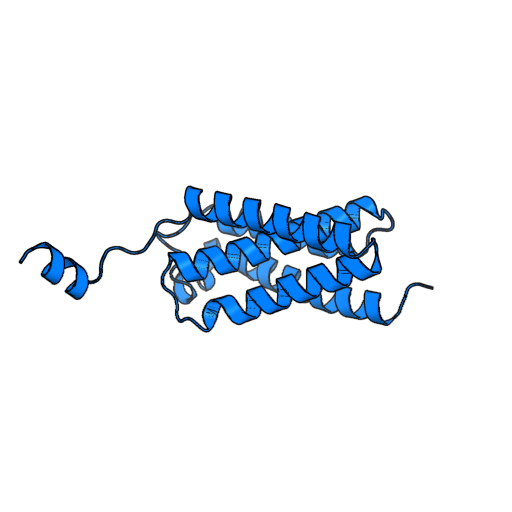A 1 90 ? -15.446 3.672 9.214 1.00 88.69 90 ARG A C 1
ATOM 661 O O . ARG A 1 90 ? -16.435 3.672 9.941 1.00 88.69 90 ARG A O 1
ATOM 668 N N . CYS A 1 91 ? -14.231 4.007 9.638 1.00 87.88 91 CYS A N 1
ATOM 669 C CA . CYS A 1 91 ? -13.954 4.437 11.005 1.00 87.88 91 CYS A CA 1
ATOM 670 C C . CYS A 1 91 ? -14.386 5.885 11.286 1.00 87.88 91 CYS A C 1
ATOM 672 O O . CYS A 1 91 ? -14.172 6.376 12.388 1.00 87.88 91 CYS A O 1
ATOM 674 N N . LYS A 1 92 ? -14.996 6.581 10.310 1.00 87.69 92 LYS A N 1
ATOM 675 C CA . LYS A 1 92 ? -15.412 7.990 10.420 1.00 87.69 92 LYS A CA 1
ATOM 676 C C . LYS A 1 92 ? -14.265 8.908 10.867 1.00 87.69 92 LYS A C 1
ATOM 678 O O . LYS A 1 92 ? -14.478 9.882 11.589 1.00 87.69 92 LYS A O 1
ATOM 683 N N . HIS A 1 93 ? -13.044 8.604 10.427 1.00 88.56 93 HIS A N 1
ATOM 684 C CA . HIS A 1 93 ? -11.900 9.479 10.644 1.00 88.56 93 HIS A CA 1
ATOM 685 C C . HIS A 1 93 ? -12.095 10.815 9.916 1.00 88.56 93 HIS A C 1
ATOM 687 O O . HIS A 1 93 ? -12.934 10.948 9.022 1.00 88.56 93 HIS A O 1
ATOM 693 N N . HIS A 1 94 ? -11.294 11.817 10.287 1.00 90.06 94 HIS A N 1
ATOM 694 C CA . HIS A 1 94 ? -11.326 13.130 9.644 1.00 90.06 94 HIS A CA 1
ATOM 695 C C . HIS A 1 94 ? -11.255 13.000 8.102 1.00 90.06 94 HIS A C 1
ATOM 697 O O . HIS A 1 94 ? -10.434 12.221 7.614 1.00 90.06 94 HIS A O 1
ATOM 703 N N . PRO A 1 95 ? -12.026 13.774 7.308 1.00 89.44 95 PRO A N 1
ATOM 704 C CA . PRO A 1 95 ? -12.077 13.629 5.844 1.00 89.44 95 PRO A CA 1
ATOM 705 C C . PRO A 1 95 ? -10.732 13.781 5.117 1.00 89.44 95 PRO A C 1
ATOM 707 O O . PRO A 1 95 ? -10.578 13.310 3.994 1.00 89.44 95 PRO A O 1
ATOM 710 N N . ALA A 1 96 ? -9.746 14.420 5.753 1.00 93.00 96 ALA A N 1
ATOM 711 C CA . ALA A 1 96 ? -8.382 14.524 5.227 1.00 93.00 96 ALA A CA 1
ATOM 712 C C . ALA A 1 96 ? -7.527 13.256 5.445 1.00 93.00 96 ALA A C 1
ATOM 714 O O . ALA A 1 96 ? -6.521 13.079 4.766 1.00 93.00 96 ALA A O 1
ATOM 715 N N . ALA A 1 97 ? -7.914 12.362 6.361 1.00 91.69 97 ALA A N 1
ATOM 716 C CA . ALA A 1 97 ? -7.178 11.137 6.677 1.00 91.69 97 ALA A CA 1
ATOM 717 C C . ALA A 1 97 ? -6.980 10.171 5.484 1.00 91.69 97 ALA A C 1
ATOM 719 O O . ALA A 1 97 ? -5.881 9.636 5.359 1.00 91.69 97 ALA A O 1
ATOM 720 N N . PRO A 1 98 ? -7.953 9.948 4.572 1.00 93.62 98 PRO A N 1
ATOM 721 C CA . PRO A 1 98 ? -7.736 9.090 3.402 1.00 93.62 98 PRO A CA 1
ATOM 722 C C . PRO A 1 98 ? -6.896 9.733 2.284 1.00 93.62 98 PRO A C 1
ATOM 724 O O . PRO A 1 98 ? -6.486 9.028 1.361 1.00 93.62 98 PRO A O 1
ATOM 727 N N . VAL A 1 99 ? -6.631 11.046 2.326 1.00 95.19 99 VAL A N 1
ATOM 728 C CA . VAL A 1 99 ? -5.965 11.769 1.224 1.00 95.19 99 VAL A CA 1
ATOM 729 C C . VAL A 1 99 ? -4.567 11.214 0.913 1.00 95.19 99 VAL A C 1
ATOM 731 O O . VAL A 1 99 ? -4.310 10.932 -0.260 1.00 95.19 99 VAL A O 1
ATOM 734 N N . PRO A 1 100 ? -3.673 10.972 1.898 1.00 94.38 100 PRO A N 1
ATOM 735 C CA . PRO A 1 100 ? -2.361 10.388 1.620 1.00 94.38 100 PRO A CA 1
ATOM 736 C C . PRO A 1 100 ? -2.450 9.017 0.940 1.00 94.38 100 PRO A C 1
ATOM 738 O O . PRO A 1 100 ? -1.731 8.761 -0.023 1.00 94.38 100 PRO A O 1
ATOM 741 N N . ALA A 1 101 ? -3.372 8.153 1.377 1.00 94.56 101 ALA A N 1
ATOM 742 C CA . ALA A 1 101 ? -3.589 6.854 0.741 1.00 94.56 101 ALA A CA 1
ATOM 743 C C . ALA A 1 101 ? -4.066 7.009 -0.716 1.00 94.56 101 ALA A C 1
ATOM 745 O O . ALA A 1 101 ? -3.586 6.296 -1.595 1.00 94.56 101 ALA A O 1
ATOM 746 N N . GLY A 1 102 ? -4.930 7.991 -0.998 1.00 95.56 102 GLY A N 1
ATOM 747 C CA . GLY A 1 102 ? -5.344 8.344 -2.361 1.00 95.56 102 GLY A CA 1
ATOM 748 C C . GLY A 1 102 ? -4.180 8.746 -3.271 1.00 95.56 102 GLY A C 1
ATOM 749 O O . GLY A 1 102 ? -4.118 8.302 -4.418 1.00 95.56 102 GLY A O 1
ATOM 750 N N . LEU A 1 103 ? -3.213 9.512 -2.755 1.00 96.88 103 LEU A N 1
ATOM 751 C CA . LEU A 1 103 ? -2.001 9.865 -3.505 1.00 96.88 103 LEU A CA 1
ATOM 752 C C . LEU A 1 103 ? -1.163 8.629 -3.854 1.00 96.88 103 LEU A C 1
ATOM 754 O O . LEU A 1 103 ? -0.647 8.535 -4.968 1.00 96.88 103 LEU A O 1
ATOM 758 N N . PHE A 1 104 ? -1.067 7.651 -2.951 1.00 97.06 104 PHE A N 1
ATOM 759 C CA . PHE A 1 104 ? -0.369 6.399 -3.244 1.00 97.06 104 PHE A CA 1
ATOM 760 C C . PHE A 1 104 ? -1.122 5.509 -4.239 1.00 97.06 104 PHE A C 1
ATOM 762 O O . PHE A 1 104 ? -0.476 4.872 -5.068 1.00 97.06 104 PHE A O 1
ATOM 769 N N . VAL A 1 105 ? -2.461 5.497 -4.233 1.00 96.38 105 VAL A N 1
ATOM 770 C CA . VAL A 1 105 ? -3.244 4.835 -5.296 1.00 96.38 105 VAL A CA 1
ATOM 771 C C . VAL A 1 105 ? -2.916 5.448 -6.659 1.00 96.38 105 VAL A C 1
ATOM 773 O O . VAL A 1 105 ? -2.650 4.712 -7.610 1.00 96.38 105 VAL A O 1
ATOM 776 N N . LEU A 1 106 ? -2.871 6.781 -6.749 1.00 96.06 106 LEU A N 1
ATOM 777 C CA . LEU A 1 106 ? -2.502 7.482 -7.980 1.00 96.06 106 LEU A CA 1
ATOM 778 C C . LEU A 1 106 ? -1.067 7.153 -8.416 1.00 96.06 106 LEU A C 1
ATOM 780 O O . LEU A 1 106 ? -0.842 6.836 -9.582 1.00 96.06 106 LEU A O 1
ATOM 784 N N . LEU A 1 107 ? -0.107 7.169 -7.486 1.00 97.19 107 LEU A N 1
ATOM 785 C CA . LEU A 1 107 ? 1.284 6.795 -7.760 1.00 97.19 107 LEU A CA 1
ATOM 786 C C . LEU A 1 107 ? 1.390 5.372 -8.330 1.00 97.19 107 LEU A C 1
ATOM 788 O O . LEU A 1 107 ? 2.095 5.146 -9.313 1.00 97.19 107 LEU A O 1
ATOM 792 N N . VAL A 1 108 ? 0.668 4.415 -7.741 1.00 96.31 108 VAL A N 1
ATOM 793 C CA . VAL A 1 108 ? 0.636 3.025 -8.214 1.00 96.31 108 VAL A CA 1
ATOM 794 C C . VAL A 1 108 ? 0.009 2.927 -9.608 1.00 96.31 108 VAL A C 1
ATOM 796 O O . VAL A 1 108 ? 0.531 2.199 -10.454 1.00 96.31 108 VAL A O 1
ATOM 799 N N . ALA A 1 109 ? -1.062 3.675 -9.884 1.00 94.75 109 ALA A N 1
ATOM 800 C CA . ALA A 1 109 ? -1.682 3.716 -11.208 1.00 94.75 109 ALA A CA 1
ATOM 801 C C . ALA A 1 109 ? -0.724 4.278 -12.273 1.00 94.75 109 ALA A C 1
ATOM 803 O O . ALA A 1 109 ? -0.616 3.696 -13.352 1.00 94.75 109 ALA A O 1
ATOM 804 N N . ILE A 1 110 ? 0.027 5.342 -11.954 1.00 95.69 110 ILE A N 1
ATOM 805 C CA . ILE A 1 110 ? 1.064 5.909 -12.834 1.00 95.69 110 ILE A CA 1
ATOM 806 C C . ILE A 1 110 ? 2.150 4.866 -13.115 1.00 95.69 110 ILE A C 1
ATOM 808 O O . ILE A 1 110 ? 2.414 4.561 -14.275 1.00 95.69 110 ILE A O 1
ATOM 812 N N . LEU A 1 111 ? 2.727 4.256 -12.074 1.00 96.12 111 LEU A N 1
ATOM 813 C CA . LEU A 1 111 ? 3.748 3.209 -12.216 1.00 96.12 111 LEU A CA 1
ATOM 814 C C . LEU A 1 111 ? 3.258 2.011 -13.040 1.00 96.12 111 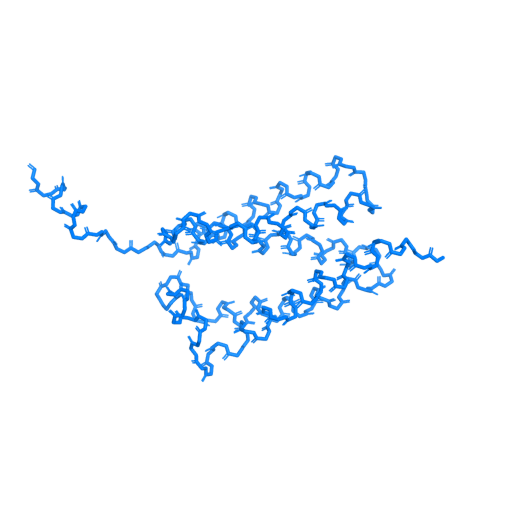LEU A C 1
ATOM 816 O O . LEU A 1 111 ? 4.027 1.420 -13.798 1.00 96.12 111 LEU A O 1
ATOM 820 N N . THR A 1 112 ? 1.982 1.656 -12.904 1.00 95.81 112 THR A N 1
ATOM 821 C CA . THR A 1 112 ? 1.367 0.578 -13.683 1.00 95.81 112 THR A CA 1
ATOM 822 C C . THR A 1 112 ? 1.201 0.999 -15.145 1.00 95.81 112 THR A C 1
ATOM 824 O O . THR A 1 112 ? 1.595 0.252 -16.034 1.00 95.81 112 THR A O 1
ATOM 827 N N . ALA A 1 113 ? 0.713 2.212 -15.415 1.00 95.50 113 ALA A N 1
ATOM 828 C CA . ALA A 1 113 ? 0.549 2.749 -16.770 1.00 95.50 113 ALA A CA 1
ATOM 829 C C . ALA A 1 113 ? 1.880 2.986 -17.512 1.00 95.50 113 ALA A C 1
ATOM 831 O O . ALA A 1 113 ? 1.900 3.004 -18.738 1.00 95.50 113 ALA A O 1
ATOM 832 N N . MET A 1 114 ? 2.997 3.142 -16.793 1.00 94.75 114 MET A N 1
ATOM 833 C CA . MET A 1 114 ? 4.340 3.162 -17.394 1.00 94.75 114 MET A CA 1
ATOM 834 C C . MET A 1 114 ? 4.798 1.769 -17.859 1.00 94.75 114 MET A C 1
ATOM 836 O O . MET A 1 114 ? 5.643 1.663 -18.743 1.00 94.75 114 MET A O 1
ATOM 840 N N . ARG A 1 115 ? 4.239 0.693 -17.286 1.00 91.50 115 ARG A N 1
ATOM 841 C CA . ARG A 1 115 ? 4.591 -0.701 -17.613 1.00 91.50 115 ARG A CA 1
ATOM 842 C C . ARG A 1 115 ? 3.622 -1.381 -18.574 1.00 91.50 115 ARG A C 1
ATOM 844 O O . ARG A 1 115 ? 4.031 -2.264 -19.323 1.00 91.50 115 ARG A O 1
ATOM 851 N N . VAL A 1 116 ? 2.340 -1.037 -18.505 1.00 91.94 116 VAL A N 1
ATOM 852 C CA . VAL A 1 116 ? 1.264 -1.628 -19.311 1.00 91.94 116 VAL A CA 1
ATOM 853 C C . VAL A 1 116 ? 0.394 -0.533 -19.914 1.00 91.94 116 VAL A C 1
ATOM 855 O O . VAL A 1 116 ? 0.503 0.632 -19.554 1.00 91.94 116 VAL A O 1
ATOM 858 N N . ASN A 1 117 ? -0.514 -0.887 -20.823 1.00 90.62 117 ASN A N 1
ATOM 859 C CA . ASN A 1 117 ? -1.458 0.089 -21.365 1.00 90.62 117 ASN A CA 1
ATOM 860 C C . ASN A 1 117 ? -2.321 0.715 -20.248 1.00 90.62 117 ASN A C 1
ATOM 862 O O . ASN A 1 117 ? -2.744 0.023 -19.319 1.00 90.62 117 ASN A O 1
ATOM 866 N N . LEU A 1 118 ? -2.637 2.005 -20.390 1.00 87.94 118 LEU A N 1
ATOM 867 C CA . LEU A 1 118 ? -3.480 2.769 -19.468 1.00 87.94 118 LEU A CA 1
ATOM 868 C C . LEU A 1 118 ? -4.791 2.051 -19.106 1.00 87.94 118 LEU A C 1
ATOM 870 O O . LEU A 1 118 ? -5.179 2.050 -17.943 1.00 87.94 118 LEU A O 1
ATOM 874 N N . TRP A 1 119 ? -5.450 1.393 -20.062 1.00 88.69 119 TRP A N 1
ATOM 875 C CA . TRP A 1 119 ? -6.682 0.647 -19.791 1.00 88.69 119 TRP A CA 1
ATOM 876 C C . TRP A 1 119 ? -6.473 -0.512 -18.817 1.00 88.69 119 TRP A C 1
ATOM 878 O O . TRP A 1 119 ? -7.292 -0.706 -17.921 1.00 88.69 119 TRP A O 1
ATOM 888 N N . PHE A 1 120 ? -5.364 -1.246 -18.942 1.00 87.88 120 PHE A N 1
ATOM 889 C CA . PHE A 1 120 ? -5.020 -2.308 -17.994 1.00 87.88 120 PHE A CA 1
ATOM 890 C C . PHE A 1 120 ? -4.660 -1.742 -16.623 1.00 87.88 120 PHE A C 1
ATOM 892 O O . PHE A 1 120 ? -5.049 -2.327 -15.615 1.00 87.88 120 PHE A O 1
ATOM 899 N N . ALA A 1 121 ? -3.979 -0.594 -16.573 1.00 87.75 121 ALA A N 1
ATOM 900 C CA . ALA A 1 121 ? -3.693 0.085 -15.313 1.00 87.75 121 ALA A CA 1
ATOM 901 C C . ALA A 1 121 ? -4.990 0.486 -14.592 1.00 87.75 121 ALA A C 1
ATOM 903 O O . ALA A 1 121 ? -5.176 0.137 -13.430 1.00 87.75 121 ALA A O 1
ATOM 904 N N . LEU A 1 122 ? -5.927 1.126 -15.299 1.00 88.31 122 LEU A N 1
ATOM 905 C CA . LEU A 1 122 ? -7.220 1.531 -14.742 1.00 88.31 122 LEU A CA 1
ATOM 906 C C . LEU A 1 122 ? -8.066 0.330 -14.305 1.00 88.31 122 LEU A C 1
ATOM 908 O O . LEU A 1 122 ? -8.595 0.330 -13.195 1.00 88.31 122 LEU A O 1
ATOM 912 N N . ALA A 1 123 ? -8.171 -0.706 -15.142 1.00 89.62 123 ALA A N 1
ATOM 913 C CA . ALA A 1 123 ? -8.923 -1.915 -14.813 1.00 89.62 123 ALA A CA 1
ATOM 914 C C . ALA A 1 123 ? -8.317 -2.654 -13.608 1.00 89.62 123 ALA A C 1
ATOM 916 O O . ALA A 1 123 ? -9.046 -3.068 -12.707 1.00 89.62 123 ALA A O 1
ATOM 917 N N . GLY A 1 124 ? -6.987 -2.766 -13.556 1.00 87.31 124 GLY A N 1
ATOM 918 C CA . GLY A 1 124 ? -6.266 -3.355 -12.431 1.00 87.31 124 GLY A CA 1
ATOM 919 C C . GLY A 1 124 ? -6.483 -2.574 -11.137 1.00 87.31 124 GLY A C 1
ATOM 920 O O . GLY A 1 124 ? -6.830 -3.167 -10.117 1.00 87.31 124 GLY A O 1
ATOM 921 N N . THR A 1 125 ? -6.366 -1.243 -11.178 1.00 87.88 125 THR A N 1
ATOM 922 C CA . THR A 1 125 ? -6.656 -0.379 -10.025 1.00 87.88 125 THR A CA 1
ATOM 923 C C . THR A 1 125 ? -8.112 -0.500 -9.581 1.00 87.88 125 THR A C 1
ATOM 925 O O . THR A 1 125 ? -8.363 -0.616 -8.386 1.00 87.88 125 THR A O 1
ATOM 928 N N . ALA A 1 126 ? -9.076 -0.539 -10.506 1.00 90.06 126 ALA A N 1
ATOM 929 C CA . ALA A 1 126 ? -10.490 -0.715 -10.172 1.00 90.06 126 ALA A CA 1
ATOM 930 C C . ALA A 1 126 ? -10.763 -2.072 -9.501 1.00 90.06 126 ALA A C 1
ATOM 932 O O . ALA A 1 126 ? -11.472 -2.131 -8.496 1.00 90.06 126 ALA A O 1
ATOM 933 N N . ALA A 1 127 ? -10.159 -3.152 -10.003 1.00 92.69 127 ALA A N 1
ATOM 934 C CA . ALA A 1 127 ? -10.257 -4.476 -9.392 1.00 92.69 127 ALA A CA 1
ATOM 935 C C . ALA A 1 127 ? -9.635 -4.503 -7.983 1.00 92.69 127 ALA A C 1
ATOM 937 O O . ALA A 1 127 ? -10.236 -5.026 -7.044 1.00 92.69 127 ALA A O 1
ATOM 938 N N . CYS A 1 128 ? -8.468 -3.878 -7.811 1.00 92.50 128 CYS A N 1
ATOM 939 C CA . CYS A 1 128 ? -7.811 -3.742 -6.511 1.00 92.50 128 CYS A CA 1
ATOM 940 C C . CYS A 1 128 ? -8.634 -2.892 -5.535 1.00 92.50 128 CYS A C 1
ATOM 942 O O . CYS A 1 128 ? -8.727 -3.229 -4.355 1.00 92.50 128 CYS A O 1
ATOM 944 N N . ALA A 1 129 ? -9.270 -1.825 -6.023 1.00 89.00 129 ALA A N 1
ATOM 945 C CA . ALA A 1 129 ? -10.171 -0.998 -5.235 1.00 89.00 129 ALA A CA 1
ATOM 946 C C . ALA A 1 129 ? -11.392 -1.794 -4.772 1.00 89.00 129 ALA A C 1
ATOM 948 O O . ALA A 1 129 ? -11.710 -1.769 -3.587 1.00 89.00 129 ALA A O 1
ATOM 949 N N . ALA A 1 130 ? -12.028 -2.553 -5.668 1.00 92.06 130 ALA A N 1
ATOM 950 C CA . ALA A 1 130 ? -13.148 -3.422 -5.321 1.00 92.06 130 ALA A CA 1
ATOM 951 C C . ALA A 1 130 ? -12.757 -4.456 -4.254 1.00 92.06 130 ALA A C 1
ATOM 953 O O . ALA A 1 130 ? -13.479 -4.624 -3.273 1.00 92.06 130 ALA A O 1
ATOM 954 N N . LEU A 1 131 ? -11.588 -5.092 -4.395 1.00 89.81 131 LEU A N 1
ATOM 955 C CA . LEU A 1 131 ? -11.067 -6.035 -3.404 1.00 89.81 131 LEU A CA 1
ATOM 956 C C . LEU A 1 131 ? -10.793 -5.357 -2.054 1.00 89.81 131 LEU A C 1
ATOM 958 O O . LEU A 1 131 ? -11.218 -5.861 -1.017 1.00 89.81 131 LEU A O 1
ATOM 962 N N . GLY A 1 132 ? -10.115 -4.207 -2.055 1.00 85.56 132 GLY A N 1
ATOM 963 C CA . GLY A 1 132 ? -9.815 -3.451 -0.838 1.00 85.56 132 GLY A CA 1
ATOM 964 C C . GLY A 1 132 ? -11.079 -2.973 -0.123 1.00 85.56 132 GLY A C 1
ATOM 965 O O . GLY A 1 132 ? -11.167 -3.056 1.101 1.00 85.56 132 GLY A O 1
ATOM 966 N N . VAL A 1 133 ? -12.089 -2.539 -0.880 1.00 86.19 133 VAL A N 1
ATOM 967 C CA . VAL A 1 133 ? -13.409 -2.190 -0.346 1.00 86.19 133 VAL A CA 1
ATOM 968 C C . VAL A 1 133 ? -14.070 -3.421 0.263 1.00 86.19 133 VAL A C 1
ATOM 970 O O . VAL A 1 133 ? -14.448 -3.364 1.428 1.00 86.19 133 VAL A O 1
ATOM 973 N N . LEU A 1 134 ? -14.154 -4.537 -0.468 1.00 90.12 134 LEU A N 1
ATOM 974 C CA . LEU A 1 134 ? -14.769 -5.776 0.015 1.00 90.12 134 LEU A CA 1
ATOM 975 C C . LEU A 1 134 ? -14.133 -6.251 1.327 1.00 90.12 134 LEU A C 1
ATOM 977 O O . LEU A 1 134 ? -14.843 -6.506 2.296 1.00 90.12 134 LEU A O 1
ATOM 981 N N . LEU A 1 135 ? -12.801 -6.305 1.386 1.00 86.12 135 LEU A N 1
ATOM 982 C CA . LEU A 1 135 ? -12.075 -6.661 2.605 1.00 86.12 135 LEU A CA 1
ATOM 983 C C . LEU A 1 135 ? -12.340 -5.655 3.730 1.00 86.12 135 LEU A C 1
ATOM 985 O O . LEU A 1 135 ? -12.545 -6.060 4.870 1.00 86.12 135 LEU A O 1
ATOM 989 N N . GLY A 1 136 ? -12.413 -4.360 3.416 1.00 84.25 136 GLY A N 1
ATOM 990 C CA . GLY A 1 136 ? -12.799 -3.329 4.377 1.00 84.25 136 GLY A CA 1
ATOM 991 C C . GLY A 1 136 ? -14.199 -3.551 4.958 1.00 84.25 136 GLY A C 1
ATOM 992 O O . GLY A 1 136 ? -14.402 -3.376 6.153 1.00 84.25 136 GLY A O 1
ATOM 993 N N . PHE A 1 137 ? -15.162 -3.994 4.149 1.00 84.81 137 PHE A N 1
ATOM 994 C CA . PHE A 1 137 ? -16.503 -4.334 4.631 1.00 84.81 137 PHE A CA 1
ATOM 995 C C . PHE A 1 137 ? -16.527 -5.570 5.532 1.00 84.81 137 PHE A C 1
ATOM 997 O O . PHE A 1 137 ? -17.329 -5.606 6.463 1.00 84.81 137 PHE A O 1
ATOM 1004 N N . VAL A 1 138 ? -15.666 -6.553 5.263 1.00 87.62 138 VAL A N 1
ATOM 1005 C CA . VAL A 1 138 ? -15.593 -7.809 6.024 1.00 87.62 138 VAL A CA 1
ATOM 1006 C C . VAL A 1 138 ? -14.849 -7.634 7.347 1.00 87.62 138 VAL A C 1
ATOM 1008 O O . VAL A 1 138 ? -15.289 -8.162 8.363 1.00 87.62 138 VAL A O 1
ATOM 1011 N N . PHE A 1 139 ? -13.725 -6.916 7.342 1.00 85.12 139 PHE A N 1
ATOM 1012 C CA . PHE A 1 139 ? -12.809 -6.876 8.484 1.00 85.12 139 PHE A CA 1
ATOM 1013 C C . PHE A 1 139 ? -12.932 -5.625 9.352 1.00 85.12 139 PHE A C 1
ATOM 1015 O O . PHE A 1 139 ? -12.542 -5.689 10.513 1.00 85.12 139 PHE A O 1
ATOM 1022 N N . VAL A 1 140 ? -13.438 -4.502 8.822 1.00 86.00 140 VAL A N 1
ATOM 1023 C CA . VAL A 1 140 ? -13.485 -3.237 9.572 1.00 86.00 140 VAL A CA 1
ATOM 1024 C C . VAL A 1 140 ? -14.807 -3.094 10.311 1.00 86.00 140 VAL A C 1
ATOM 1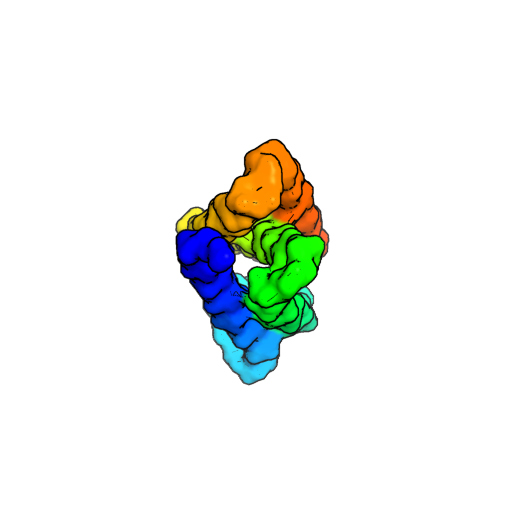026 O O . VAL A 1 140 ? -15.858 -2.869 9.689 1.00 86.00 140 VAL A O 1
ATOM 1029 N N . THR A 1 141 ? -14.730 -3.134 11.637 1.00 85.81 141 THR A N 1
ATOM 1030 C CA . THR A 1 141 ? -15.846 -2.819 12.532 1.00 85.81 141 THR A CA 1
ATOM 1031 C C . THR A 1 141 ? -15.995 -1.297 12.646 1.00 85.81 141 THR A C 1
ATOM 1033 O O . THR A 1 141 ? -15.038 -0.628 13.034 1.00 85.81 141 THR A O 1
ATOM 1036 N N . PRO A 1 142 ? -17.152 -0.708 12.288 1.00 79.88 142 PRO A N 1
ATOM 1037 C CA . PRO A 1 142 ? -17.387 0.722 12.478 1.00 79.88 142 PRO A CA 1
ATOM 1038 C C . PRO A 1 142 ? -17.434 1.088 13.971 1.00 79.88 142 PRO A C 1
ATOM 1040 O O . PRO A 1 142 ? -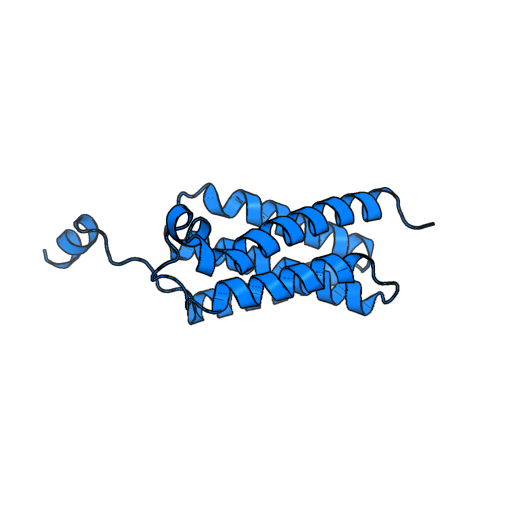17.864 0.260 14.776 1.00 79.88 142 PRO A O 1
ATOM 1043 N N . PRO A 1 143 ? -17.081 2.329 14.348 1.00 79.31 143 PRO A N 1
ATOM 1044 C CA . PRO A 1 143 ? -17.228 2.789 15.721 1.00 79.31 143 PRO A CA 1
ATOM 1045 C C . PRO A 1 143 ? -18.708 2.795 16.139 1.00 79.31 143 PRO A C 1
ATOM 1047 O O . PRO A 1 143 ? -19.585 3.009 15.286 1.00 79.31 143 PRO A O 1
ATOM 1050 N N . PRO A 1 144 ? -19.005 2.607 17.439 1.00 75.00 144 PRO A N 1
ATOM 1051 C CA . PRO A 1 144 ? -20.366 2.704 17.951 1.00 75.00 144 PRO A CA 1
ATOM 1052 C C . PRO A 1 144 ? -20.981 4.087 17.651 1.00 75.00 144 PRO A C 1
ATOM 1054 O O . PRO A 1 144 ? -20.248 5.066 17.459 1.00 75.00 144 PRO A O 1
ATOM 1057 N N . PRO A 1 145 ? -22.324 4.196 17.585 1.00 70.06 145 PRO A N 1
ATOM 1058 C CA . PRO A 1 145 ? -23.001 5.472 17.367 1.00 70.06 145 PRO A CA 1
ATOM 1059 C C . PRO A 1 145 ? -22.556 6.504 18.401 1.00 70.06 145 PRO A C 1
ATOM 1061 O O . PRO A 1 145 ? -22.378 6.176 19.576 1.00 70.06 145 PRO A O 1
ATOM 1064 N N . SER A 1 146 ? -22.399 7.763 17.985 1.00 73.88 146 SER A N 1
ATOM 1065 C CA . SER A 1 146 ? -22.140 8.813 18.966 1.00 73.88 146 SER A CA 1
ATOM 1066 C C . SER A 1 146 ? -23.362 8.958 19.890 1.00 73.88 146 SER A C 1
ATOM 1068 O O . SER A 1 146 ? -24.487 8.721 19.442 1.00 73.88 146 SER A O 1
ATOM 1070 N N . PRO A 1 147 ? -23.203 9.398 21.152 1.00 73.06 147 PRO A N 1
ATOM 1071 C CA . PRO A 1 147 ? -24.340 9.629 22.052 1.00 73.06 147 PRO A CA 1
ATOM 1072 C C . PRO A 1 147 ? -25.396 10.578 21.465 1.00 73.06 147 PRO A C 1
ATOM 1074 O O . PRO A 1 147 ? -26.579 10.470 21.769 1.00 73.06 147 PRO A O 1
ATOM 1077 N N . ARG A 1 148 ? -24.967 11.491 20.584 1.00 68.19 148 ARG A N 1
ATOM 1078 C CA . ARG A 1 148 ? -25.838 12.411 19.850 1.00 68.19 148 ARG A CA 1
ATOM 1079 C C . ARG A 1 148 ? -26.679 11.700 18.785 1.00 68.19 148 ARG A C 1
ATOM 1081 O O . ARG A 1 148 ? -27.830 12.070 18.603 1.00 68.19 148 ARG A O 1
ATOM 1088 N N . ASP A 1 149 ? -26.120 10.698 18.112 1.00 68.56 149 ASP A N 1
ATOM 1089 C CA . ASP A 1 149 ? -26.841 9.888 17.123 1.00 68.56 149 ASP A CA 1
ATOM 1090 C C . ASP A 1 149 ? -27.785 8.891 17.809 1.00 68.56 149 ASP A C 1
ATOM 1092 O O . ASP A 1 149 ? -28.885 8.662 17.322 1.00 68.56 149 ASP A O 1
ATOM 1096 N N . ALA A 1 150 ? -27.388 8.343 18.963 1.00 67.44 150 ALA A N 1
ATOM 1097 C CA . ALA A 1 150 ? -28.241 7.478 19.779 1.00 67.44 150 ALA A CA 1
ATOM 1098 C C . ALA A 1 150 ? -29.473 8.234 20.311 1.00 67.44 150 ALA A C 1
ATOM 1100 O O . ALA A 1 150 ? -30.596 7.767 20.165 1.00 67.44 150 ALA A O 1
ATOM 1101 N N . ALA A 1 151 ? -29.283 9.462 20.809 1.00 68.19 151 ALA A N 1
ATOM 1102 C CA . ALA A 1 151 ? -30.378 10.309 21.286 1.00 68.19 151 ALA A CA 1
ATOM 1103 C C . ALA A 1 151 ? -31.382 10.728 20.190 1.00 68.19 151 ALA A C 1
ATOM 1105 O O . ALA A 1 151 ? -32.503 11.104 20.513 1.00 68.19 151 ALA A O 1
ATOM 1106 N N . LEU A 1 152 ? -30.993 10.683 18.908 1.00 67.19 152 LEU A N 1
ATOM 1107 C CA . LEU A 1 152 ? -31.881 10.947 17.767 1.00 67.19 152 LEU A CA 1
ATOM 1108 C C . LEU A 1 152 ? -32.676 9.712 17.316 1.00 67.19 152 LEU A C 1
ATOM 1110 O O . LEU A 1 152 ? -33.603 9.858 16.526 1.00 67.19 152 LEU A O 1
ATOM 1114 N N . LEU A 1 153 ? -32.294 8.514 17.762 1.00 64.50 153 LEU A N 1
ATOM 1115 C CA . LEU A 1 153 ? -32.986 7.260 17.446 1.00 64.50 153 LEU A CA 1
ATOM 1116 C C . LEU A 1 153 ? -33.987 6.853 18.539 1.00 64.50 153 LEU A C 1
ATOM 1118 O O . LEU A 1 153 ? -34.894 6.073 18.261 1.00 64.50 153 LEU A O 1
ATOM 1122 N N . ASP A 1 154 ? -33.828 7.395 19.749 1.00 63.81 154 ASP A N 1
ATOM 1123 C CA . ASP A 1 154 ? -34.664 7.107 20.922 1.00 63.81 154 ASP A CA 1
ATOM 1124 C C . ASP A 1 154 ? -35.820 8.114 21.137 1.00 63.81 154 ASP A C 1
ATOM 1126 O O . ASP A 1 154 ? -36.581 7.972 22.097 1.00 63.81 154 ASP A O 1
ATOM 1130 N N . GLY A 1 155 ? -35.952 9.140 20.282 1.00 54.09 155 GLY A N 1
ATOM 1131 C CA . GLY A 1 155 ? -36.991 10.183 20.351 1.00 54.09 155 GLY A CA 1
ATOM 1132 C C . GLY A 1 155 ? -37.866 10.233 19.108 1.00 54.09 155 GLY A C 1
ATOM 1133 O O . GLY A 1 155 ? -39.078 10.496 19.273 1.00 54.09 155 GLY A O 1
#

pLDDT: mean 88.82, std 9.91, range [48.59, 98.19]

Foldseek 3Di:
DDDPVLVVLLLVLLVVLQVQLVCLQCCVVPVVCCVVLVCVPFFDNVPSNVLSVLSNCLSVQCPDPDVVSVVVSLLSLLLVLLLQLLQCVQQVHDPCRSVVSVVSNVSSLVSVCVVDPNVCSVVSSVVSNVNSNVVSVVGTDYDDDDPVRVVVVVD

Secondary structure (DSSP, 8-state):
---HHHHHHHHHHHHHHHHHHHHHHHHHHH-HHHHHTT-TTTS-TTHHHHHHHHHHHHHHHTT-S-HHHHHHHHHHHHHHHHHHHHHHHHTT--TTTTHHHHHHHHHHHHHHHHHS-HHHHHHHHHHHHHHHHHHHHHH-PPPPPPHHHHHTT--

Organism: NCBI:txid2562239

Sequence (155 aa):
MGDPLEWALRVVLAMALGIHSILDVTDPCHGVKSELLQVGESLPGWFLPAIGLLRAAAALELFSDNPNAVLGALAYASASWCGAICFHVRCKHHPAAPVPAGLFVLLVAILTAMRVNLWFALAGTAACAALGVLLGFVFVTPPPPSPRDAALLDG

Radius of gyration: 17.17 Å; chains: 1; bounding box: 56×25×43 Å

InterPro domains:
  IPR032808 DoxX family [PF13564] (9-109)